Protein AF-A0A258RYI9-F1 (afdb_monomer_lite)

Secondary structure (DSSP, 8-state):
-------------PPPPPPPEEETTEEE----SPPPHHHHHHHHHHHHHHHS-S------

Foldseek 3Di:
DDDDDPDPPPPPPDDPFDCWDADPNDTDHTPPDDDDPVRVVVVVVVVVVVPPPPDPPPPD

Radius of gyration: 21.82 Å; chains: 1; bounding box: 60×42×48 Å

Structure (mmCIF, N/CA/C/O backbone):
data_AF-A0A258RYI9-F1
#
_entry.id   AF-A0A258RYI9-F1
#
loop_
_atom_site.group_PDB
_atom_site.id
_atom_site.type_symbol
_atom_site.label_atom_id
_atom_site.label_alt_id
_atom_site.label_comp_id
_atom_site.label_asym_id
_atom_site.label_entity_id
_atom_site.label_seq_id
_atom_site.pdbx_PDB_ins_code
_atom_site.Cartn_x
_atom_site.Cartn_y
_atom_site.Cartn_z
_atom_site.occupancy
_atom_site.B_iso_or_equiv
_atom_site.auth_seq_id
_atom_site.auth_comp_id
_atom_site.auth_asym_id
_atom_site.auth_atom_id
_atom_site.pdbx_PDB_model_num
ATOM 1 N N . MET A 1 1 ? -23.383 -34.529 -27.748 1.00 41.72 1 MET A N 1
ATOM 2 C CA . MET A 1 1 ? -22.621 -34.660 -26.485 1.00 41.72 1 MET A CA 1
ATOM 3 C C . MET A 1 1 ? -22.210 -33.265 -26.032 1.00 41.72 1 MET A C 1
ATOM 5 O O . MET A 1 1 ? -21.489 -32.612 -26.770 1.00 41.72 1 MET A O 1
ATOM 9 N N . ALA A 1 2 ? -22.715 -32.769 -24.898 1.00 46.84 2 ALA A N 1
ATOM 10 C CA . ALA A 1 2 ? -22.392 -31.430 -24.393 1.00 46.84 2 ALA A CA 1
ATOM 11 C C . ALA A 1 2 ? -21.355 -31.534 -23.265 1.00 46.84 2 ALA A C 1
ATOM 13 O O . ALA A 1 2 ? -21.626 -32.136 -22.228 1.00 46.84 2 ALA A O 1
ATOM 14 N N . THR A 1 3 ? -20.162 -30.975 -23.463 1.00 61.69 3 THR A N 1
ATOM 15 C CA . THR A 1 3 ? -19.112 -30.914 -22.441 1.00 61.69 3 THR A CA 1
ATOM 16 C C . THR A 1 3 ? -19.243 -29.608 -21.656 1.00 61.69 3 THR A C 1
ATOM 18 O O . THR A 1 3 ? -18.955 -28.520 -22.146 1.00 61.69 3 THR A O 1
ATOM 21 N N . THR A 1 4 ? -19.696 -29.685 -20.405 1.00 58.56 4 THR A N 1
ATOM 22 C CA . THR A 1 4 ? -19.728 -28.516 -19.515 1.00 58.56 4 THR A CA 1
ATOM 23 C C . THR A 1 4 ? -18.334 -28.267 -18.941 1.00 58.56 4 THR A C 1
ATOM 25 O O . THR A 1 4 ? -17.918 -28.918 -17.978 1.00 58.56 4 THR A O 1
ATOM 28 N N . ALA A 1 5 ? -17.597 -27.318 -19.519 1.00 62.75 5 ALA A N 1
ATOM 29 C CA . ALA A 1 5 ? -16.346 -26.830 -18.951 1.00 62.75 5 ALA A CA 1
ATOM 30 C C . ALA A 1 5 ? -16.627 -26.085 -17.631 1.00 62.75 5 ALA A C 1
ATOM 32 O O . ALA A 1 5 ? -17.221 -25.006 -17.614 1.00 62.75 5 ALA A O 1
ATOM 33 N N . LYS A 1 6 ? -16.209 -26.664 -16.498 1.00 62.78 6 LYS A N 1
ATOM 34 C CA . LYS A 1 6 ? -16.329 -26.032 -15.175 1.00 62.78 6 LYS A CA 1
ATOM 35 C C . LYS A 1 6 ? -15.435 -24.786 -15.114 1.00 62.78 6 LYS A C 1
ATOM 37 O O . LYS A 1 6 ? -14.212 -24.890 -15.020 1.00 62.78 6 LYS A O 1
ATOM 42 N N . LYS A 1 7 ? -16.047 -23.598 -15.140 1.00 60.72 7 LYS A N 1
ATOM 43 C CA . LYS A 1 7 ? -15.378 -22.304 -14.938 1.00 60.72 7 LYS A CA 1
ATOM 44 C C . LYS A 1 7 ? -14.836 -22.250 -13.502 1.00 60.72 7 LYS A C 1
ATOM 46 O O . LYS A 1 7 ? -15.604 -22.132 -12.553 1.00 60.72 7 LYS A O 1
ATOM 51 N N . LYS A 1 8 ? -13.516 -22.376 -13.324 1.00 60.88 8 LYS A N 1
ATOM 52 C CA . LYS A 1 8 ? -12.859 -22.221 -12.014 1.0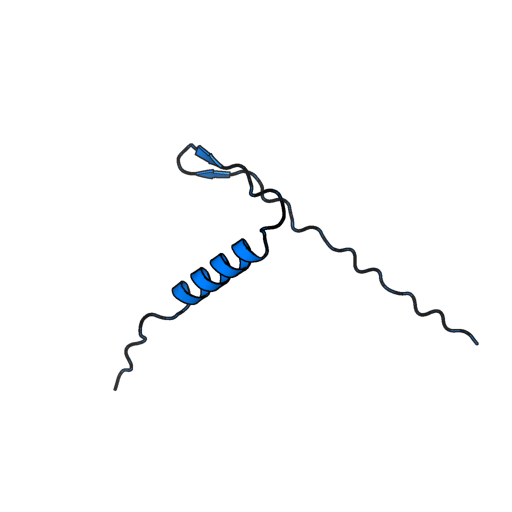0 60.88 8 LYS A CA 1
ATOM 53 C C . LYS A 1 8 ? -12.957 -20.759 -11.578 1.00 60.88 8 LYS A C 1
ATOM 55 O O . LYS A 1 8 ? -12.213 -19.907 -12.061 1.00 60.88 8 LYS A O 1
ATOM 60 N N . THR A 1 9 ? -13.869 -20.461 -10.659 1.00 59.00 9 THR A N 1
ATOM 61 C CA . THR A 1 9 ? -13.963 -19.155 -10.002 1.00 59.00 9 THR A CA 1
ATOM 62 C C . THR A 1 9 ? -12.741 -18.996 -9.097 1.00 59.00 9 THR A C 1
ATOM 64 O O . THR A 1 9 ? -12.703 -19.502 -7.979 1.00 59.00 9 THR A O 1
ATOM 67 N N . ARG A 1 10 ? -11.683 -18.354 -9.607 1.00 54.09 10 ARG A N 1
ATOM 68 C CA . ARG A 1 10 ? -10.481 -18.018 -8.833 1.00 54.09 10 ARG A CA 1
ATOM 69 C C . ARG A 1 10 ? -10.904 -17.052 -7.728 1.00 54.09 10 ARG A C 1
ATOM 71 O O . ARG A 1 10 ? -11.096 -15.867 -7.990 1.00 54.09 10 ARG A O 1
ATOM 78 N N . ALA A 1 11 ? -11.086 -17.567 -6.514 1.00 58.06 11 ALA A N 1
ATOM 79 C CA . ALA A 1 11 ? -11.343 -16.747 -5.342 1.00 58.06 11 ALA A CA 1
ATOM 80 C C . ALA A 1 11 ? -10.236 -15.689 -5.249 1.00 58.06 11 ALA A C 1
ATOM 82 O O . ALA A 1 11 ? -9.049 -16.014 -5.138 1.00 58.06 11 ALA A O 1
ATOM 83 N N . ARG A 1 12 ? -10.625 -14.415 -5.371 1.00 57.34 12 ARG A N 1
ATOM 84 C CA . ARG A 1 12 ? -9.750 -13.273 -5.112 1.00 57.34 12 ARG A CA 1
ATOM 85 C C . ARG A 1 12 ? -9.379 -13.351 -3.635 1.00 57.34 12 ARG A C 1
ATOM 87 O O . ARG A 1 12 ? -10.151 -12.901 -2.797 1.00 57.34 12 ARG A O 1
ATOM 94 N N . ARG A 1 13 ? -8.239 -13.967 -3.311 1.00 52.78 13 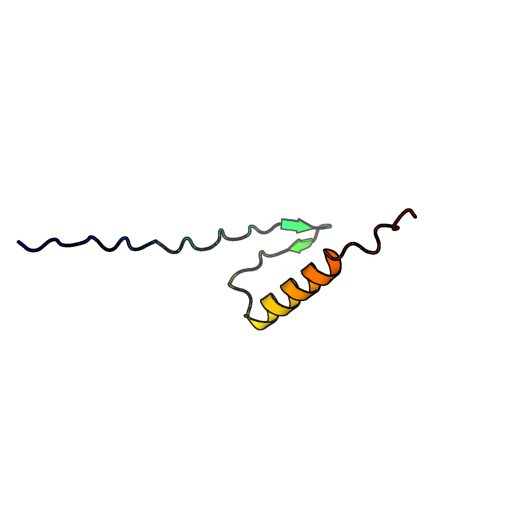ARG A N 1
ATOM 95 C CA . ARG A 1 13 ? -7.657 -13.878 -1.969 1.00 52.78 13 ARG A CA 1
ATOM 96 C C . ARG A 1 13 ? -7.495 -12.388 -1.677 1.00 52.78 13 ARG A C 1
ATOM 98 O O . ARG A 1 13 ? -6.737 -11.706 -2.367 1.00 52.78 13 ARG A O 1
ATOM 105 N N . SER A 1 14 ? -8.286 -11.869 -0.743 1.00 56.06 14 SER A N 1
ATOM 106 C CA . SER A 1 14 ? -8.055 -10.552 -0.164 1.00 56.06 14 SER A CA 1
ATOM 107 C C . SER A 1 14 ? -6.619 -10.532 0.348 1.00 56.06 14 SER A C 1
ATOM 109 O O . SER A 1 14 ? -6.180 -11.509 0.959 1.00 56.06 14 SER A O 1
ATOM 111 N N . ALA A 1 15 ? -5.876 -9.468 0.043 1.00 58.81 15 ALA A N 1
ATOM 112 C CA . ALA A 1 15 ? -4.543 -9.284 0.602 1.00 58.81 15 ALA A CA 1
ATOM 113 C C . ALA A 1 15 ? -4.615 -9.473 2.131 1.00 58.81 15 ALA A C 1
ATOM 115 O O . ALA A 1 15 ? -5.611 -9.052 2.732 1.00 58.81 15 ALA A O 1
ATOM 116 N N . PRO A 1 16 ? -3.639 -10.160 2.751 1.00 56.00 16 PRO A N 1
ATOM 117 C CA . PRO A 1 16 ? -3.644 -10.354 4.194 1.00 56.00 16 PRO A CA 1
ATOM 118 C C . PRO A 1 16 ? -3.700 -8.987 4.878 1.00 56.00 16 PRO A C 1
ATOM 120 O O . PRO A 1 16 ? -2.975 -8.073 4.492 1.00 56.00 16 PRO A O 1
ATOM 123 N N . ALA A 1 17 ? -4.594 -8.842 5.857 1.00 59.12 17 ALA A N 1
ATOM 124 C CA . ALA A 1 17 ? -4.689 -7.623 6.646 1.00 59.12 17 ALA A CA 1
ATOM 125 C C . ALA A 1 17 ? -3.342 -7.382 7.342 1.00 59.12 17 ALA A C 1
ATOM 127 O O . ALA A 1 17 ? -2.868 -8.245 8.087 1.00 59.12 17 ALA A O 1
ATOM 128 N N . GLU A 1 18 ? -2.717 -6.235 7.077 1.00 66.25 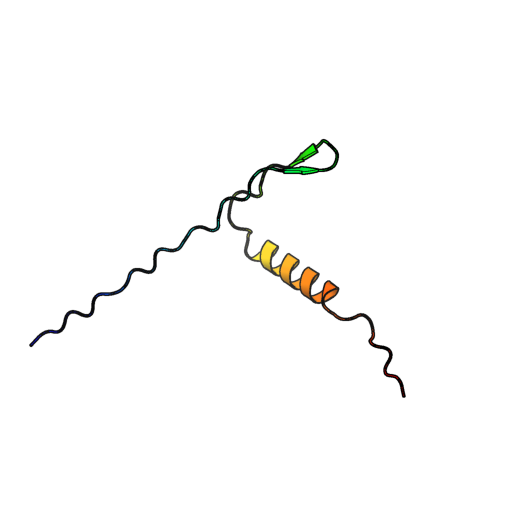18 GLU A N 1
ATOM 129 C CA . GLU A 1 18 ? -1.523 -5.819 7.808 1.00 66.25 18 GLU A CA 1
ATOM 130 C C . GLU A 1 18 ? -1.875 -5.744 9.304 1.00 66.25 18 GLU A C 1
ATOM 132 O O . GLU A 1 18 ? -2.949 -5.271 9.682 1.00 66.25 18 GLU A O 1
ATOM 137 N N . LYS A 1 19 ? -1.013 -6.280 10.174 1.00 68.19 19 LYS A N 1
ATOM 138 C CA . LYS A 1 19 ? -1.194 -6.191 11.630 1.00 68.19 19 LYS A CA 1
ATOM 139 C C . LYS A 1 19 ? -0.598 -4.872 12.122 1.00 68.19 19 LYS A C 1
ATOM 141 O O . LYS A 1 19 ? 0.426 -4.434 11.606 1.00 68.19 19 LYS A O 1
ATOM 146 N N . ALA A 1 20 ? -1.225 -4.256 13.125 1.00 74.00 20 ALA A N 1
ATOM 147 C CA . ALA A 1 20 ? -0.672 -3.078 13.796 1.00 74.00 20 ALA A CA 1
ATOM 148 C C . ALA A 1 20 ? 0.736 -3.380 14.341 1.00 74.00 20 ALA A C 1
ATOM 150 O O . ALA A 1 20 ? 0.954 -4.465 14.887 1.00 74.00 20 ALA A O 1
ATOM 151 N N . PHE A 1 21 ? 1.664 -2.426 14.247 1.00 79.25 21 PHE A N 1
ATOM 152 C CA . PHE A 1 21 ? 3.007 -2.556 14.823 1.00 79.25 21 PHE A CA 1
ATOM 153 C C . PHE A 1 21 ? 3.403 -1.298 15.601 1.00 79.25 21 PHE A C 1
ATOM 155 O O . PHE A 1 21 ? 2.824 -0.226 15.426 1.00 79.25 21 PHE A O 1
ATOM 162 N N . VAL A 1 22 ? 4.366 -1.439 16.511 1.00 83.19 22 VAL A N 1
ATOM 163 C CA . VAL A 1 22 ? 4.870 -0.332 17.334 1.00 83.19 22 VAL A CA 1
ATOM 164 C C . VAL A 1 22 ? 6.222 0.106 16.790 1.00 83.19 22 VAL A C 1
ATOM 166 O O . VAL A 1 22 ? 7.130 -0.713 16.669 1.00 83.19 22 VAL A O 1
ATOM 169 N N . TYR A 1 23 ? 6.372 1.396 16.496 1.00 82.25 23 TYR A N 1
ATOM 170 C CA . TYR A 1 23 ? 7.642 1.991 16.086 1.00 82.25 23 TYR A CA 1
ATOM 171 C C . TYR A 1 23 ? 7.972 3.168 17.000 1.00 82.25 23 TYR A C 1
ATOM 173 O O . TYR A 1 23 ? 7.164 4.081 17.150 1.00 82.25 23 TYR A O 1
ATOM 181 N N . ARG A 1 24 ? 9.151 3.139 17.637 1.00 85.81 24 ARG A N 1
ATOM 182 C CA . ARG A 1 24 ? 9.614 4.182 18.579 1.00 85.81 24 ARG A CA 1
ATOM 183 C C . ARG A 1 24 ? 8.587 4.534 19.672 1.00 85.81 24 ARG A C 1
ATOM 185 O O . ARG A 1 24 ? 8.398 5.696 20.006 1.00 85.81 24 ARG A O 1
ATOM 192 N N . GLY A 1 25 ? 7.887 3.530 20.200 1.00 88.75 25 GLY A N 1
ATOM 193 C CA . GLY A 1 25 ? 6.856 3.716 21.231 1.00 88.75 25 GLY A CA 1
ATOM 194 C C . GLY A 1 25 ? 5.496 4.204 20.714 1.00 88.75 25 GLY A C 1
ATOM 195 O O . GLY A 1 25 ? 4.545 4.263 21.489 1.00 88.75 25 GLY A O 1
ATOM 196 N N . ILE A 1 26 ? 5.358 4.489 19.416 1.00 83.50 26 ILE A N 1
ATOM 197 C CA . ILE A 1 26 ? 4.095 4.896 18.793 1.00 83.50 26 ILE A CA 1
ATOM 198 C C . ILE A 1 26 ? 3.416 3.665 18.185 1.00 83.50 26 ILE A C 1
ATOM 200 O O . ILE A 1 26 ? 4.024 2.928 17.405 1.00 83.50 26 ILE A O 1
ATOM 204 N N . LYS A 1 27 ? 2.143 3.436 18.533 1.00 85.06 27 LYS A N 1
ATOM 205 C CA . LYS A 1 27 ? 1.304 2.415 17.888 1.00 85.06 27 LYS A CA 1
ATOM 206 C C . LYS A 1 27 ? 0.893 2.915 16.506 1.00 85.06 27 LYS A C 1
ATOM 208 O O . LYS A 1 27 ? 0.127 3.870 16.406 1.00 85.06 27 LYS A O 1
ATOM 213 N N . ILE A 1 28 ? 1.380 2.259 15.457 1.00 82.06 28 ILE A N 1
ATOM 214 C CA . ILE A 1 28 ? 1.013 2.564 14.076 1.00 82.06 28 ILE A CA 1
ATOM 215 C C . ILE A 1 28 ? -0.151 1.642 13.688 1.00 82.06 28 ILE A C 1
ATOM 217 O O . ILE A 1 28 ? 0.022 0.415 13.668 1.00 82.06 28 ILE A O 1
ATOM 221 N N . PRO A 1 29 ? -1.350 2.194 13.418 1.00 77.81 29 PRO A N 1
ATOM 222 C CA . PRO A 1 29 ? -2.455 1.394 12.922 1.00 77.81 29 PRO A CA 1
ATOM 223 C C . PRO A 1 29 ? -2.094 0.846 11.535 1.00 77.81 29 PRO A C 1
ATOM 225 O O . PRO A 1 29 ? -1.445 1.540 10.749 1.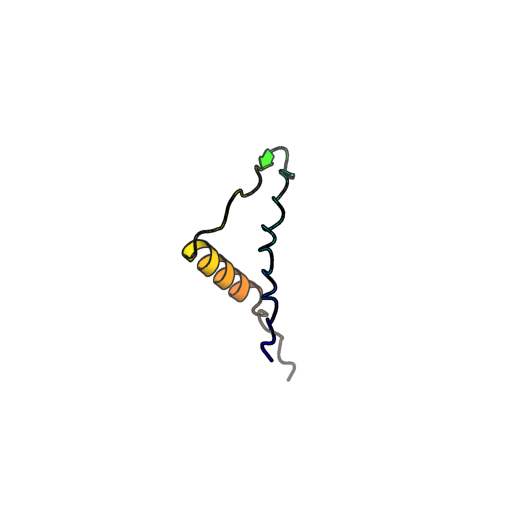00 77.81 29 PRO A O 1
ATOM 228 N N . PRO A 1 30 ? -2.491 -0.394 11.218 1.00 75.00 30 PRO A N 1
ATOM 229 C CA . PRO A 1 30 ? -2.197 -0.964 9.919 1.00 75.00 30 PRO A CA 1
ATOM 230 C C . PRO A 1 30 ? -2.927 -0.179 8.834 1.00 75.00 30 PRO A C 1
ATOM 232 O O . PRO A 1 30 ? -4.045 0.302 9.050 1.00 75.00 30 PRO A O 1
ATOM 235 N N . ALA A 1 31 ? -2.308 -0.071 7.658 1.00 73.44 31 ALA A N 1
ATOM 236 C CA . ALA A 1 31 ? -2.968 0.525 6.512 1.00 73.44 31 ALA A CA 1
ATOM 237 C C . ALA A 1 31 ? -4.145 -0.378 6.117 1.00 73.44 31 ALA A C 1
ATOM 239 O O . ALA A 1 31 ? -3.977 -1.463 5.561 1.00 73.44 31 ALA A O 1
ATOM 240 N N . THR A 1 32 ? -5.358 0.045 6.463 1.00 69.25 32 THR A N 1
ATOM 241 C CA . THR A 1 32 ? -6.576 -0.686 6.120 1.00 69.25 32 THR A CA 1
ATOM 242 C C . THR A 1 32 ? -7.087 -0.205 4.765 1.00 69.25 32 THR A C 1
ATOM 244 O O . THR A 1 32 ? -7.176 0.991 4.499 1.00 69.25 32 THR A O 1
ATOM 247 N N . GLY A 1 33 ? -7.417 -1.150 3.882 1.00 70.75 33 GLY A N 1
ATOM 248 C CA . GLY A 1 33 ? -7.984 -0.861 2.563 1.00 70.75 33 GLY A CA 1
ATOM 249 C C . GLY A 1 33 ? -6.984 -0.891 1.403 1.00 70.75 33 GLY A C 1
ATOM 250 O O . GLY A 1 33 ? -5.800 -1.182 1.555 1.00 70.75 33 GLY A O 1
ATOM 251 N N . ARG A 1 34 ? -7.498 -0.650 0.192 1.00 73.19 34 ARG A N 1
ATOM 252 C CA . ARG A 1 34 ? -6.683 -0.540 -1.026 1.00 73.19 34 ARG A CA 1
ATOM 253 C C . ARG A 1 34 ? -6.238 0.907 -1.197 1.00 73.19 34 ARG A C 1
ATOM 255 O O . ARG A 1 34 ? -7.062 1.809 -1.079 1.00 73.19 34 ARG A O 1
ATOM 262 N N . ARG A 1 35 ? -4.961 1.120 -1.524 1.00 78.31 35 ARG A N 1
ATOM 263 C CA . ARG A 1 35 ? -4.461 2.442 -1.928 1.00 78.31 35 ARG A CA 1
ATOM 264 C C . ARG A 1 35 ? -5.219 2.932 -3.160 1.00 78.31 35 ARG A C 1
ATOM 266 O O . ARG A 1 35 ? -5.591 2.129 -4.020 1.00 78.31 35 ARG A O 1
ATOM 273 N N . SER A 1 36 ? -5.446 4.242 -3.244 1.00 86.12 36 SER A N 1
ATOM 274 C CA . SER A 1 36 ? -5.983 4.836 -4.466 1.00 86.12 36 SER A CA 1
ATOM 275 C C . SER A 1 36 ? -5.010 4.595 -5.631 1.00 86.12 36 SER A C 1
ATOM 277 O O . SER A 1 36 ? -3.800 4.502 -5.400 1.00 86.12 36 SER A O 1
ATOM 279 N N . PRO A 1 37 ? -5.494 4.507 -6.884 1.00 85.44 37 PRO A N 1
ATOM 280 C CA . PRO A 1 37 ? -4.622 4.325 -8.045 1.00 85.44 37 PRO A CA 1
ATOM 281 C C . PRO A 1 37 ? -3.519 5.388 -8.136 1.00 85.44 37 PRO A C 1
ATOM 283 O O . PRO A 1 37 ? -2.375 5.065 -8.438 1.00 85.44 37 PRO A O 1
ATOM 286 N N . LEU A 1 38 ? -3.845 6.637 -7.785 1.00 88.69 38 LEU A N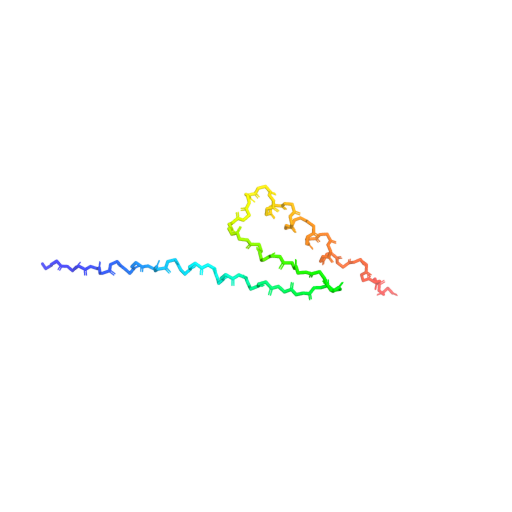 1
ATOM 287 C CA . LEU A 1 38 ? -2.887 7.741 -7.738 1.00 88.69 38 LEU A CA 1
ATOM 288 C C . LEU A 1 38 ? -1.795 7.514 -6.682 1.00 88.69 38 LEU A C 1
ATOM 290 O O . LEU A 1 38 ? -0.614 7.654 -6.978 1.00 88.69 38 LEU A O 1
ATOM 294 N N . ALA A 1 39 ? -2.174 7.124 -5.460 1.00 84.62 39 ALA A N 1
ATOM 295 C CA . ALA A 1 39 ? -1.209 6.862 -4.393 1.00 84.62 39 ALA A CA 1
ATOM 296 C C . ALA A 1 39 ? -0.289 5.676 -4.721 1.00 84.62 39 ALA A C 1
ATOM 298 O O . ALA A 1 39 ? 0.876 5.673 -4.328 1.00 84.62 39 ALA A O 1
ATOM 299 N N . GLN A 1 40 ? -0.799 4.677 -5.446 1.00 87.19 40 GLN A N 1
ATOM 300 C CA . GLN A 1 40 ? 0.011 3.559 -5.918 1.00 87.19 40 GLN A CA 1
ATOM 301 C C . GLN A 1 40 ? 1.034 4.011 -6.970 1.00 87.19 40 GLN A C 1
ATOM 303 O O . GLN A 1 40 ? 2.206 3.683 -6.828 1.00 87.19 40 GLN A O 1
ATOM 308 N N . ALA A 1 41 ? 0.619 4.822 -7.950 1.00 88.44 41 ALA A N 1
ATOM 309 C CA . ALA A 1 41 ? 1.516 5.349 -8.981 1.00 88.44 41 ALA A CA 1
ATOM 310 C C . ALA A 1 41 ? 2.666 6.181 -8.388 1.00 88.44 41 ALA A C 1
ATOM 312 O O . ALA A 1 41 ? 3.820 5.967 -8.740 1.00 88.44 41 ALA A O 1
ATOM 313 N N . ILE A 1 42 ? 2.366 7.054 -7.418 1.00 88.81 42 ILE A N 1
ATOM 314 C CA . ILE A 1 42 ? 3.387 7.860 -6.727 1.00 88.81 42 ILE A CA 1
ATOM 315 C C . ILE A 1 42 ? 4.419 6.962 -6.033 1.00 88.81 42 ILE A C 1
ATOM 317 O O . ILE A 1 42 ? 5.618 7.206 -6.119 1.00 88.81 42 ILE A O 1
ATOM 321 N N . LEU A 1 43 ? 3.971 5.911 -5.343 1.00 87.06 43 LEU A N 1
ATOM 322 C CA . LEU A 1 43 ? 4.876 4.991 -4.651 1.00 87.06 43 LEU A CA 1
ATOM 323 C C . LEU A 1 43 ? 5.722 4.157 -5.606 1.00 87.06 43 LEU A C 1
ATOM 325 O O . LEU A 1 43 ? 6.883 3.887 -5.303 1.00 87.06 43 LEU A O 1
ATOM 329 N N . ASP A 1 44 ? 5.145 3.741 -6.728 1.00 87.75 44 ASP A N 1
ATOM 330 C CA . ASP A 1 44 ? 5.868 2.987 -7.744 1.00 87.75 44 ASP A CA 1
ATOM 331 C C . ASP A 1 44 ? 6.948 3.863 -8.400 1.00 87.75 44 ASP A C 1
ATOM 333 O O . ASP A 1 44 ? 8.060 3.389 -8.620 1.00 87.75 44 ASP A O 1
ATOM 337 N N . ASP A 1 45 ? 6.680 5.151 -8.628 1.00 88.69 45 ASP A N 1
ATOM 338 C CA . ASP A 1 45 ? 7.680 6.085 -9.156 1.00 88.69 45 ASP A CA 1
ATOM 339 C C . ASP A 1 45 ? 8.776 6.410 -8.137 1.00 88.69 45 ASP A C 1
ATOM 341 O O . ASP A 1 45 ? 9.957 6.375 -8.482 1.00 88.69 45 ASP A O 1
ATOM 345 N N . LEU A 1 46 ? 8.422 6.614 -6.863 1.00 87.75 46 LEU A N 1
ATOM 346 C CA . LEU A 1 46 ? 9.418 6.764 -5.799 1.00 87.75 46 LEU A CA 1
ATOM 347 C C . LEU A 1 46 ? 10.326 5.533 -5.713 1.00 87.75 46 LEU A C 1
ATOM 349 O O . LEU A 1 46 ? 11.542 5.673 -5.634 1.00 87.75 46 LEU A O 1
ATOM 353 N N . ARG A 1 47 ? 9.763 4.320 -5.775 1.00 86.12 47 ARG A N 1
ATOM 354 C CA . ARG A 1 47 ? 10.553 3.078 -5.768 1.00 86.12 47 ARG A CA 1
ATOM 355 C C . ARG A 1 47 ? 11.516 2.999 -6.942 1.00 86.12 47 ARG A C 1
ATOM 357 O O . ARG A 1 47 ? 12.681 2.705 -6.714 1.00 86.12 47 ARG A O 1
ATOM 364 N N . LYS A 1 48 ? 11.073 3.328 -8.159 1.00 85.38 48 LYS A N 1
ATOM 365 C CA . LYS A 1 48 ? 11.957 3.368 -9.335 1.00 85.38 48 LYS A CA 1
ATOM 366 C C . LYS A 1 48 ? 13.121 4.339 -9.151 1.00 85.38 48 LYS A C 1
ATOM 368 O O . LYS A 1 48 ? 14.227 4.021 -9.567 1.00 85.38 48 LYS A O 1
ATOM 373 N N . MET A 1 49 ? 12.893 5.497 -8.526 1.00 79.69 49 MET A N 1
ATOM 374 C CA . MET A 1 49 ? 13.969 6.454 -8.240 1.00 79.69 49 MET A CA 1
ATOM 375 C C . MET A 1 49 ? 14.998 5.891 -7.252 1.00 79.69 49 MET A C 1
ATOM 377 O O . MET A 1 49 ? 16.185 6.141 -7.417 1.00 79.69 49 MET A O 1
ATOM 381 N N . TYR A 1 50 ? 14.561 5.123 -6.249 1.00 77.81 50 TYR A N 1
ATOM 382 C CA . TYR A 1 50 ? 15.464 4.484 -5.283 1.00 77.81 50 TYR A CA 1
ATOM 383 C C . TYR A 1 50 ? 16.154 3.224 -5.823 1.00 77.81 50 TYR A C 1
ATOM 385 O O . TYR A 1 50 ? 17.247 2.893 -5.375 1.00 77.81 50 TYR A O 1
ATOM 393 N N . GLU A 1 51 ? 15.521 2.507 -6.753 1.00 70.50 51 GLU A N 1
ATOM 394 C CA . GLU A 1 51 ? 16.086 1.318 -7.402 1.00 70.50 51 GLU A CA 1
ATOM 395 C C . GLU A 1 51 ? 17.031 1.660 -8.559 1.00 70.50 51 GLU A C 1
ATOM 397 O O . GLU A 1 51 ? 17.771 0.786 -9.009 1.00 70.50 51 GLU A O 1
ATOM 402 N N . GLN A 1 52 ? 17.051 2.909 -9.037 1.00 65.75 52 GLN A N 1
ATOM 403 C CA . GLN A 1 52 ? 18.082 3.349 -9.969 1.00 65.75 52 GLN A CA 1
ATOM 404 C C . GLN A 1 52 ? 19.441 3.315 -9.256 1.00 65.75 52 GLN A C 1
ATOM 406 O O . GLN A 1 52 ? 19.642 4.067 -8.299 1.00 65.75 52 GLN A O 1
ATOM 411 N N . PRO A 1 53 ? 20.390 2.466 -9.697 1.00 60.50 53 PRO A N 1
ATOM 412 C CA . PRO A 1 53 ? 21.724 2.467 -9.130 1.00 60.50 53 PRO A CA 1
ATOM 413 C C . PRO A 1 53 ? 22.334 3.836 -9.418 1.00 60.50 53 PRO A C 1
ATOM 415 O O . PRO A 1 53 ? 22.562 4.206 -10.572 1.00 60.50 53 PRO A O 1
ATOM 418 N N . HIS A 1 54 ? 22.566 4.618 -8.367 1.00 60.78 54 HIS A N 1
ATOM 419 C CA . HIS A 1 54 ? 23.388 5.813 -8.455 1.00 60.78 54 HIS A CA 1
ATOM 420 C C . HIS A 1 54 ? 24.806 5.379 -8.834 1.00 60.78 54 HIS A C 1
ATOM 422 O O . HIS A 1 54 ? 25.595 5.044 -7.961 1.00 60.78 54 HIS A O 1
ATOM 428 N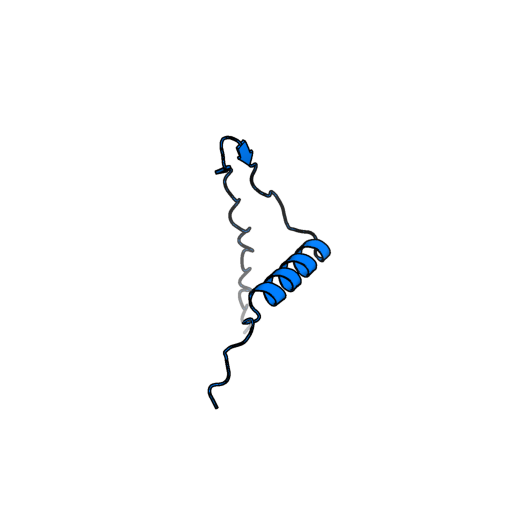 N . GLY A 1 55 ? 25.082 5.349 -10.140 1.00 57.03 55 GLY A N 1
ATOM 429 C CA . GLY A 1 55 ? 26.405 5.193 -10.731 1.00 57.03 55 GLY A CA 1
ATOM 430 C C . GLY A 1 55 ? 27.171 3.966 -10.248 1.00 57.03 55 GLY A C 1
ATOM 431 O O . GLY A 1 55 ? 27.966 4.063 -9.317 1.00 57.03 55 GLY A O 1
ATOM 432 N N . GLU A 1 56 ? 27.053 2.841 -10.956 1.00 56.41 56 GLU A N 1
ATOM 433 C CA . GLU A 1 56 ? 28.240 1.991 -11.063 1.00 56.41 56 GLU A CA 1
ATOM 434 C C . GLU A 1 56 ? 29.356 2.867 -11.658 1.00 56.41 56 GLU A C 1
ATOM 436 O O . GLU A 1 56 ? 29.149 3.447 -12.731 1.00 56.41 56 GLU A O 1
ATOM 441 N N . PRO A 1 57 ? 30.512 3.044 -10.991 1.00 54.25 57 PRO A N 1
ATOM 442 C CA . PRO A 1 57 ? 31.649 3.642 -11.659 1.00 54.25 57 PRO A CA 1
ATOM 443 C C . PRO A 1 57 ? 32.028 2.674 -12.774 1.00 54.25 57 PRO A C 1
ATOM 445 O O . PRO A 1 57 ? 32.510 1.573 -12.507 1.00 54.25 57 PRO A O 1
ATOM 448 N N . SER A 1 58 ? 31.777 3.069 -14.021 1.00 53.53 58 SER A N 1
ATOM 449 C CA . SER A 1 58 ? 32.354 2.401 -15.177 1.00 53.53 58 SER A CA 1
ATOM 450 C C . SER A 1 58 ? 33.871 2.457 -15.003 1.00 53.53 58 SER A C 1
ATOM 452 O O . SER A 1 58 ? 34.484 3.502 -15.227 1.00 53.53 58 SER A O 1
ATOM 454 N N . GLN A 1 59 ? 34.467 1.372 -14.514 1.00 50.19 59 GLN A N 1
ATOM 455 C CA . GLN A 1 59 ? 35.911 1.212 -14.534 1.00 50.19 59 GLN A CA 1
ATOM 456 C C . GLN A 1 59 ? 36.302 1.065 -16.006 1.00 50.19 59 GLN A C 1
ATOM 458 O O . GLN A 1 59 ? 35.998 0.054 -16.638 1.00 50.19 59 GLN A O 1
ATOM 463 N N . ALA A 1 60 ? 36.856 2.150 -16.542 1.00 45.75 60 ALA A N 1
ATOM 464 C CA . ALA A 1 60 ? 37.604 2.192 -17.788 1.00 45.75 60 ALA A CA 1
ATOM 465 C C . ALA A 1 60 ? 39.081 1.906 -17.497 1.00 45.75 60 ALA A C 1
ATOM 467 O O . ALA A 1 60 ? 39.538 2.290 -16.393 1.00 45.75 60 ALA A O 1
#

pLDDT: mean 70.46, std 13.66, range [41.72, 88.81]

Sequence (60 aa):
MATTAKKKTRARRSAPAEKAFVYRGIKIPPATGRRSPLAQAILDDLRKMYEQPHGEPSQA